Protein AF-A0A6G1RWQ3-F1 (afdb_monomer)

Mean predicted aligned error: 12.56 Å

Secondary structure (DSSP, 8-state):
---------------HHHHHHHH-TTS-----HHHHHHHHHHHHHHHHHHHHHHHHHHHHGGGG-GGGTS--HHHHTT--SEE--TT--S-EE---S-S--HHHHHHHHHHHHHHTS-HHHHTTT------------SSPPPTT--PPP---

Foldseek 3Di:
DPPDDDDDDDDDDDDPVLVCCLVPPDDDDDPDPVSVVVSVVVVVVVVVVVVVVVVVVLVVCQPVDVLQPDDDPVVVVVQDQWDADVPGPATDGRDPDDDDPPSSVSNCVSCRVVVPDDPVVVVVPDDDDDDDDDDDDPDPDPPDPDDPDDDD

Solvent-accessible surface area (backbone atoms only — not comparable to full-atom values): 10162 Å² total; per-residue (Å²): 133,84,82,78,84,76,91,83,86,86,86,86,86,74,58,67,70,58,52,48,58,66,72,54,82,82,80,73,86,70,82,50,65,65,59,50,50,52,50,52,51,51,54,52,49,53,50,51,50,51,55,47,51,55,49,50,56,55,61,69,46,44,87,78,41,71,38,58,74,50,83,43,66,60,49,77,74,68,43,64,70,56,42,62,53,91,96,52,92,58,74,40,74,52,79,82,72,78,93,73,64,62,53,50,54,45,27,46,63,59,45,45,65,62,73,69,50,57,72,86,57,47,67,78,75,55,80,88,77,86,81,85,82,82,86,72,70,99,54,83,76,67,97,76,72,81,68,85,74,84,82,126

Sequence (152 aa):
PSKRSTWVEVTMEGSYDILHDISCTMRKPITSLYRTTVIRRFWNTLQSINQTDQMLVHLQSFDTVPEHFTIPESTKNGVPLFYIPPGSTTPVLSLQHSGSDSSHSQFASYWKPILSMAANFWQRWLHMHRIVLLLEHDTPVPKHLHTPGNND

Organism: NCBI:txid2861861

pLDDT: mean 79.92, std 12.1, range [39.97, 92.69]

Structure (mmCIF, N/CA/C/O backbone):
data_AF-A0A6G1RWQ3-F1
#
_entry.id   AF-A0A6G1RWQ3-F1
#
loop_
_atom_site.group_PDB
_atom_site.id
_atom_site.type_symbol
_atom_site.label_atom_id
_atom_site.label_alt_id
_atom_site.label_comp_id
_atom_site.label_asym_id
_atom_site.label_entity_id
_atom_site.label_seq_id
_atom_site.pdbx_PDB_ins_code
_atom_site.Cartn_x
_atom_site.Cartn_y
_atom_site.Cartn_z
_atom_site.occupancy
_atom_site.B_iso_or_equiv
_atom_site.auth_seq_id
_atom_site.auth_comp_id
_atom_site.auth_asym_id
_atom_site.auth_atom_id
_atom_site.pdbx_PDB_model_num
ATOM 1 N N . PRO A 1 1 ? -5.193 17.274 -17.859 1.00 50.53 1 PRO A N 1
ATOM 2 C CA . PRO A 1 1 ? -6.393 16.637 -17.260 1.00 50.53 1 PRO A CA 1
ATOM 3 C C . PRO A 1 1 ? -6.863 17.404 -16.011 1.00 50.53 1 PRO A C 1
ATOM 5 O O . PRO A 1 1 ? -6.117 17.525 -15.045 1.00 50.53 1 PRO A O 1
ATOM 8 N N . SER A 1 2 ? -8.071 17.971 -16.046 1.00 51.88 2 SER A N 1
ATOM 9 C CA . SER A 1 2 ? -8.692 18.639 -14.895 1.00 51.88 2 SER A CA 1
ATOM 10 C C . SER A 1 2 ? -8.936 17.625 -13.771 1.00 51.88 2 SER A C 1
ATOM 12 O O . SER A 1 2 ? -9.661 16.651 -13.987 1.00 51.88 2 SER A O 1
ATOM 14 N N . LYS A 1 3 ? -8.338 17.830 -12.589 1.00 61.97 3 LYS A N 1
ATOM 15 C CA . LYS A 1 3 ? -8.592 16.999 -11.401 1.00 61.97 3 LYS A CA 1
ATOM 16 C C . LYS A 1 3 ? -10.090 17.035 -11.086 1.00 61.97 3 LYS A C 1
ATOM 18 O O . LYS A 1 3 ? -10.608 18.069 -10.673 1.00 61.97 3 LYS A O 1
ATOM 23 N N . ARG A 1 4 ? -10.794 15.922 -11.306 1.00 73.31 4 ARG A N 1
ATOM 24 C CA . ARG A 1 4 ? -12.177 15.757 -10.846 1.00 73.31 4 ARG A CA 1
ATOM 25 C C . ARG A 1 4 ? -12.129 15.608 -9.329 1.00 73.31 4 ARG A C 1
ATOM 27 O O . ARG A 1 4 ? -11.676 14.584 -8.828 1.00 73.31 4 ARG A O 1
ATOM 34 N N . SER A 1 5 ? -12.523 16.658 -8.615 1.00 78.19 5 SER A N 1
ATOM 35 C CA . SER A 1 5 ? -12.662 16.597 -7.162 1.00 78.19 5 SER A CA 1
ATOM 36 C C . SER A 1 5 ? -13.797 15.634 -6.826 1.00 78.19 5 SER A C 1
ATOM 38 O O . SER A 1 5 ? -14.911 15.808 -7.320 1.00 78.19 5 SER A O 1
ATOM 40 N N . THR A 1 6 ? -13.501 14.606 -6.034 1.00 80.88 6 THR A N 1
ATOM 41 C CA . THR A 1 6 ? -14.506 13.679 -5.506 1.00 80.88 6 THR A CA 1
ATOM 42 C C . THR A 1 6 ? -14.694 14.015 -4.038 1.00 80.88 6 THR A C 1
ATOM 44 O O . THR A 1 6 ? -13.729 14.005 -3.277 1.00 80.88 6 THR A O 1
ATOM 47 N N . TRP A 1 7 ? -15.918 14.367 -3.652 1.00 85.31 7 TRP A N 1
ATOM 48 C CA . TRP A 1 7 ? -16.254 14.593 -2.253 1.00 85.31 7 TRP A CA 1
ATOM 49 C C . TRP A 1 7 ? -16.538 13.248 -1.590 1.00 85.31 7 TRP A C 1
ATOM 51 O O . TRP A 1 7 ? -17.321 12.454 -2.111 1.00 85.31 7 TRP A O 1
ATOM 61 N N . VAL A 1 8 ? -15.870 12.994 -0.469 1.00 80.88 8 VAL A N 1
ATOM 62 C CA . VAL A 1 8 ? -16.014 11.764 0.308 1.00 80.88 8 VAL A CA 1
ATOM 63 C C . VAL A 1 8 ? -16.395 12.156 1.725 1.00 80.88 8 VAL A C 1
ATOM 65 O O . VAL A 1 8 ? -15.690 12.935 2.366 1.00 80.88 8 VAL A O 1
ATOM 68 N N . GLU A 1 9 ? -17.501 11.604 2.206 1.00 87.62 9 GLU A N 1
ATOM 69 C CA . GLU A 1 9 ? -17.955 11.738 3.584 1.00 87.62 9 GLU A CA 1
ATOM 70 C C . GLU A 1 9 ? -17.908 10.374 4.267 1.00 87.62 9 GLU A C 1
ATOM 72 O O . GLU A 1 9 ? -18.262 9.352 3.678 1.00 87.62 9 GLU A O 1
ATOM 77 N N . VAL A 1 10 ? -17.455 10.367 5.520 1.00 80.88 10 VAL A N 1
ATOM 78 C CA . VAL A 1 10 ? -17.453 9.182 6.376 1.00 80.88 10 VAL A CA 1
ATOM 79 C C . VAL A 1 10 ? -18.295 9.497 7.602 1.00 80.88 10 VAL A C 1
ATOM 81 O O . VAL A 1 10 ? -17.879 10.263 8.470 1.00 80.88 10 VAL A O 1
ATOM 84 N N . THR A 1 11 ? -19.479 8.900 7.675 1.00 87.31 11 THR A N 1
ATOM 85 C CA . THR A 1 11 ? -20.386 9.008 8.820 1.00 87.31 11 THR A CA 1
ATOM 86 C C . THR A 1 11 ? -20.244 7.793 9.729 1.00 87.31 11 THR A C 1
ATOM 88 O O . THR A 1 11 ? -20.169 6.657 9.259 1.00 87.31 11 THR A O 1
ATOM 91 N N . MET A 1 12 ? -20.226 8.022 11.043 1.00 83.19 12 MET A N 1
ATOM 92 C CA . MET A 1 12 ? -20.248 6.957 12.044 1.00 83.19 12 MET A CA 1
ATOM 93 C C . MET A 1 12 ? -21.445 7.123 12.975 1.00 83.19 12 MET A C 1
ATOM 95 O O . MET A 1 12 ? -21.725 8.218 13.456 1.00 83.19 12 MET A O 1
ATOM 99 N N . GLU A 1 13 ? -22.115 6.014 13.262 1.00 89.81 13 GLU A N 1
ATOM 100 C CA . GLU A 1 13 ? -23.258 5.963 14.167 1.00 89.81 13 GLU A CA 1
ATOM 101 C C . GLU A 1 13 ? -22.967 4.978 15.299 1.00 89.81 13 GLU A C 1
ATOM 103 O O . GLU A 1 13 ? -22.340 3.934 15.104 1.00 89.81 13 GLU A O 1
ATOM 108 N N . GLY A 1 14 ? -23.391 5.321 16.511 1.00 86.69 14 GLY A N 1
ATOM 109 C CA . GLY A 1 14 ? -23.147 4.512 17.697 1.00 86.69 14 GLY A CA 1
ATOM 110 C C . GLY A 1 14 ? -23.862 5.075 18.915 1.00 86.69 14 GLY A C 1
ATOM 111 O O . GLY A 1 14 ? -24.421 6.171 18.875 1.00 86.69 14 GLY A O 1
ATOM 112 N N . SER A 1 15 ? -23.845 4.325 20.018 1.00 89.88 15 SER A N 1
ATOM 113 C CA . SER A 1 15 ? -24.357 4.846 21.284 1.00 89.88 15 SER A CA 1
ATOM 114 C C . SER A 1 15 ? -23.543 6.060 21.730 1.00 89.88 15 SER A C 1
ATOM 116 O O . SER A 1 15 ? -22.349 6.168 21.435 1.00 89.88 15 SER A O 1
ATOM 118 N N . TYR A 1 16 ? -24.185 6.953 22.485 1.00 87.88 16 TYR A N 1
ATOM 119 C CA . TYR A 1 16 ? -23.536 8.153 23.010 1.00 87.88 16 TYR A CA 1
ATOM 120 C C . TYR A 1 16 ? -22.216 7.831 23.722 1.00 87.88 16 TYR A C 1
ATOM 122 O O . TYR A 1 16 ? -21.217 8.490 23.466 1.00 87.88 16 TYR A O 1
ATOM 130 N N . ASP A 1 17 ? -22.184 6.777 24.543 1.00 85.19 17 ASP A N 1
ATOM 131 C CA . ASP A 1 17 ? -20.981 6.373 25.277 1.00 85.19 17 ASP A CA 1
ATOM 132 C C . ASP A 1 17 ? -19.801 6.037 24.356 1.00 85.19 17 ASP A C 1
ATOM 134 O O . ASP A 1 17 ? -18.666 6.409 24.644 1.00 85.19 17 ASP A O 1
ATOM 138 N N . ILE A 1 18 ? -20.061 5.358 23.234 1.00 85.88 18 ILE A N 1
ATOM 139 C CA . ILE A 1 18 ? -19.026 4.992 22.260 1.00 85.88 18 ILE A CA 1
ATOM 140 C C . ILE A 1 18 ? -18.555 6.234 21.501 1.00 85.88 18 ILE A C 1
ATOM 142 O O . ILE A 1 18 ? -17.352 6.447 21.359 1.00 85.88 18 ILE A O 1
ATOM 146 N N . LEU A 1 19 ? -19.492 7.065 21.036 1.00 88.19 19 LEU A N 1
ATOM 147 C CA . LEU A 1 19 ? -19.171 8.303 20.321 1.00 88.19 19 LEU A CA 1
ATOM 148 C C . LEU A 1 19 ? -18.386 9.274 21.209 1.00 88.19 19 LEU A C 1
ATOM 150 O O . LEU A 1 19 ? -17.413 9.875 20.755 1.00 88.19 19 LEU A O 1
ATOM 154 N N . HIS A 1 20 ? -18.769 9.383 22.480 1.00 87.00 20 HIS A N 1
ATOM 155 C CA . HIS A 1 20 ? -18.069 10.171 23.484 1.00 87.00 20 HIS A CA 1
ATOM 156 C C . HIS A 1 20 ? -16.647 9.650 23.697 1.00 87.00 20 HIS A C 1
ATOM 158 O O . HIS A 1 20 ? -15.697 10.428 23.650 1.00 87.00 20 HIS A O 1
ATOM 164 N N . ASP A 1 21 ? -16.475 8.340 23.884 1.00 86.81 21 ASP A N 1
ATOM 165 C CA . ASP A 1 21 ? -15.150 7.759 24.105 1.00 86.81 21 ASP A CA 1
ATOM 166 C C . ASP A 1 21 ? -14.208 7.926 22.905 1.00 86.81 21 ASP A C 1
ATOM 168 O O . ASP A 1 21 ? -13.005 8.124 23.080 1.00 86.81 21 ASP A O 1
ATOM 172 N N . ILE A 1 22 ? -14.744 7.835 21.687 1.00 87.06 22 ILE A N 1
ATOM 173 C CA . ILE A 1 22 ? -13.976 8.051 20.457 1.00 87.06 22 ILE A CA 1
ATOM 174 C C . ILE A 1 22 ? -13.624 9.537 20.312 1.00 87.06 22 ILE A C 1
ATOM 176 O O . ILE A 1 22 ? -12.483 9.868 20.002 1.00 87.06 22 ILE A O 1
ATOM 180 N N . SER A 1 23 ? -14.567 10.441 20.581 1.00 84.81 23 SER A N 1
ATOM 181 C CA . SER A 1 23 ? -14.375 11.885 20.380 1.00 84.81 23 SER A CA 1
ATOM 182 C C . SER A 1 23 ? -13.499 12.537 21.457 1.00 84.81 23 SER A C 1
ATOM 184 O O . SER A 1 23 ? -12.767 13.487 21.180 1.00 84.81 23 SER A O 1
ATOM 186 N N . CYS A 1 24 ? -13.545 12.045 22.698 1.00 75.69 24 CYS A N 1
ATOM 187 C CA . CYS A 1 24 ? -12.853 12.639 23.841 1.00 75.69 24 CYS A CA 1
ATOM 188 C C . CYS A 1 24 ? -11.591 11.854 24.230 1.00 75.69 24 CYS A C 1
ATOM 190 O O . CYS A 1 24 ? -11.524 11.233 25.289 1.00 75.69 24 CYS A O 1
ATOM 192 N N . THR A 1 25 ? -10.531 11.965 23.428 1.00 63.50 25 THR A N 1
ATOM 193 C CA . THR A 1 25 ? -9.229 11.314 23.692 1.00 63.50 25 THR A CA 1
ATOM 194 C C . THR A 1 25 ? -8.461 11.879 24.898 1.00 63.50 25 THR A C 1
ATOM 196 O O . THR A 1 25 ? -7.454 11.3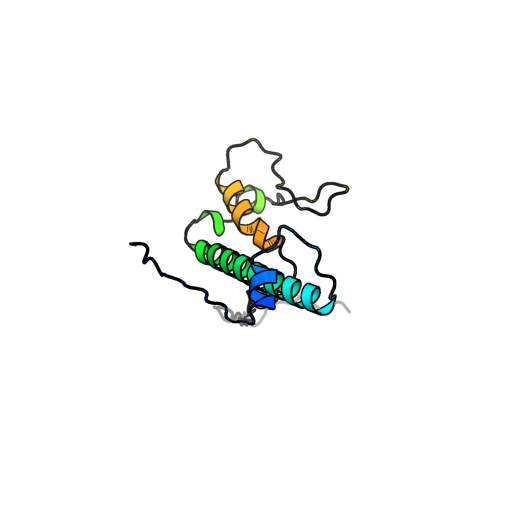08 25.308 1.00 63.50 25 THR A O 1
ATOM 199 N N . MET A 1 26 ? -8.910 12.998 25.480 1.00 58.41 26 MET A N 1
ATOM 200 C CA . MET A 1 26 ? -8.040 13.872 26.277 1.00 58.41 26 MET A CA 1
ATOM 201 C C . MET A 1 26 ? -8.232 13.894 27.798 1.00 58.41 26 MET A C 1
ATOM 203 O O . MET A 1 26 ? -7.485 14.634 28.432 1.00 58.41 26 MET A O 1
ATOM 207 N N . ARG A 1 27 ? -9.177 13.184 28.448 1.00 59.41 27 ARG A N 1
ATOM 208 C CA . ARG A 1 27 ? -9.395 13.470 29.896 1.00 59.41 27 ARG A CA 1
ATOM 209 C C . ARG A 1 27 ? -9.576 12.339 30.901 1.00 59.41 27 ARG A C 1
ATOM 211 O O . ARG A 1 27 ? -9.318 12.615 32.071 1.00 59.41 27 ARG A O 1
ATOM 218 N N . LYS A 1 28 ? -9.946 11.102 30.549 1.00 66.31 28 LYS A N 1
ATOM 219 C CA . LYS A 1 28 ? -10.007 10.013 31.549 1.00 66.31 28 LYS A CA 1
ATOM 220 C C . LYS A 1 28 ? -9.660 8.648 30.950 1.00 66.31 28 LYS A C 1
ATOM 222 O O . LYS A 1 28 ? -10.205 8.313 29.902 1.00 66.31 28 LYS A O 1
ATOM 227 N N . PRO A 1 29 ? -8.804 7.843 31.606 1.00 69.44 29 PRO A N 1
ATOM 228 C CA . PRO A 1 29 ? -8.609 6.456 31.210 1.00 69.44 29 PRO A CA 1
ATOM 229 C C . PRO A 1 29 ? -9.925 5.687 31.357 1.00 69.44 29 PRO A C 1
ATOM 231 O O . PRO A 1 29 ? -10.598 5.752 32.388 1.00 69.44 29 PRO A O 1
ATOM 234 N N . ILE A 1 30 ? -10.294 4.967 30.302 1.00 79.19 30 ILE A N 1
ATOM 235 C CA . ILE A 1 30 ? -11.486 4.123 30.278 1.00 79.19 30 ILE A CA 1
ATOM 236 C C . ILE A 1 30 ? -11.191 2.882 31.116 1.00 79.19 30 ILE A C 1
ATOM 238 O O . ILE A 1 30 ? -10.270 2.122 30.824 1.00 79.19 30 ILE A O 1
ATOM 242 N N . THR A 1 31 ? -11.974 2.681 32.172 1.00 81.12 31 THR A N 1
ATOM 243 C CA . THR A 1 31 ? -11.775 1.576 33.122 1.00 81.12 31 THR A CA 1
ATOM 244 C C . THR A 1 31 ? -12.153 0.221 32.527 1.00 81.12 31 THR A C 1
ATOM 246 O O . THR A 1 31 ? -11.548 -0.798 32.849 1.00 81.12 31 THR A O 1
ATOM 249 N N . SER A 1 32 ? -13.147 0.191 31.635 1.00 87.88 32 SER A N 1
ATOM 250 C CA . SER A 1 32 ? -13.603 -1.035 30.982 1.00 87.88 32 SER A CA 1
ATOM 251 C C . SER A 1 32 ? -12.631 -1.478 29.889 1.00 87.88 32 SER A C 1
ATOM 253 O O . SER A 1 32 ? -12.529 -0.849 28.835 1.00 87.88 32 SER A O 1
ATOM 255 N N . LEU A 1 33 ? -11.982 -2.626 30.103 1.00 87.50 33 LEU A N 1
ATOM 256 C CA . LEU A 1 33 ? -11.078 -3.245 29.128 1.00 87.50 33 LEU A CA 1
ATOM 257 C C . LEU A 1 33 ? -11.762 -3.523 27.777 1.00 87.50 33 LEU A C 1
ATOM 259 O O . LEU A 1 33 ? -11.146 -3.372 26.718 1.00 87.50 33 LEU A O 1
ATOM 263 N N . TYR A 1 34 ? -13.041 -3.907 27.810 1.00 88.88 34 TYR A N 1
ATOM 264 C CA . TYR A 1 34 ? -13.835 -4.133 26.605 1.00 88.88 34 TYR A CA 1
ATOM 265 C C . TYR A 1 34 ? -13.981 -2.843 25.790 1.00 88.88 34 TYR A C 1
ATOM 267 O O . TYR A 1 34 ? -13.619 -2.828 24.613 1.00 88.88 34 TYR A O 1
ATOM 275 N N . ARG A 1 35 ? -14.419 -1.745 26.425 1.00 85.94 35 ARG A N 1
ATOM 276 C CA . ARG A 1 35 ? -14.572 -0.437 25.760 1.00 85.94 35 ARG A CA 1
ATOM 277 C C . ARG A 1 35 ? -13.247 0.042 25.173 1.00 85.94 35 ARG A C 1
ATOM 279 O O . ARG A 1 35 ? -13.191 0.359 23.988 1.00 85.94 35 ARG A O 1
ATOM 286 N N . THR A 1 36 ? -12.163 -0.031 25.946 1.00 88.00 36 THR A N 1
ATOM 287 C CA . THR A 1 36 ? -10.809 0.310 25.474 1.00 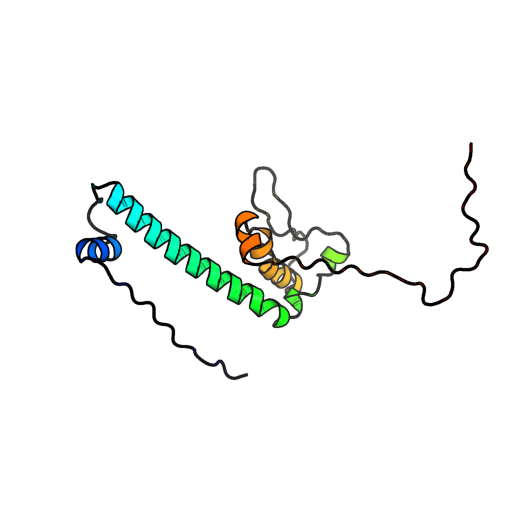88.00 36 THR A CA 1
ATOM 288 C C . THR A 1 36 ? -10.406 -0.508 24.244 1.00 88.00 36 THR A C 1
ATOM 290 O O . THR A 1 36 ? -9.841 0.027 23.289 1.00 88.00 36 THR A O 1
ATOM 293 N N . THR A 1 37 ? -10.730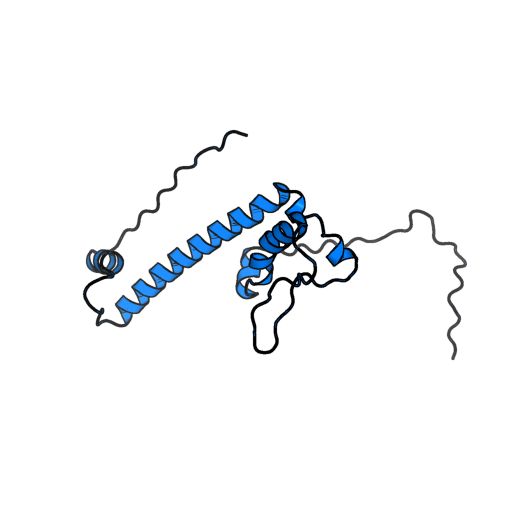 -1.804 24.220 1.00 90.44 37 THR A N 1
ATOM 294 C CA . THR A 1 37 ? -10.433 -2.674 23.073 1.00 90.44 37 THR A CA 1
ATOM 295 C C . THR A 1 37 ? -11.242 -2.290 21.838 1.00 90.44 37 THR A C 1
ATOM 297 O O . THR A 1 37 ? -10.680 -2.261 20.742 1.00 90.44 37 THR A O 1
ATOM 300 N N . VAL A 1 38 ? -12.532 -1.982 21.999 1.00 89.31 38 VAL A N 1
ATOM 301 C CA . VAL A 1 38 ? -13.409 -1.539 20.902 1.00 89.31 38 VAL A CA 1
ATOM 302 C C . VAL A 1 38 ? -12.891 -0.238 20.289 1.00 89.31 38 VAL A C 1
ATOM 304 O O . VAL A 1 38 ? -12.717 -0.168 19.075 1.00 89.31 38 VAL A O 1
ATOM 307 N N . ILE A 1 39 ? -12.542 0.749 21.114 1.00 89.00 39 ILE A N 1
ATOM 308 C CA . ILE A 1 39 ? -12.024 2.046 20.651 1.00 89.00 39 ILE A CA 1
ATOM 309 C C . ILE A 1 39 ? -10.682 1.881 19.945 1.00 89.00 39 ILE A C 1
ATOM 311 O O . ILE A 1 39 ? -10.468 2.433 18.869 1.00 89.00 39 ILE A O 1
ATOM 315 N N . ARG A 1 40 ? -9.784 1.060 20.500 1.00 89.81 40 ARG A N 1
ATOM 316 C CA . ARG A 1 40 ? -8.510 0.753 19.843 1.00 89.81 40 ARG A CA 1
ATOM 317 C C . ARG A 1 40 ? -8.728 0.089 18.483 1.00 89.81 40 ARG A C 1
ATOM 319 O O . ARG A 1 40 ? -8.057 0.444 17.522 1.00 89.81 40 ARG A O 1
ATOM 326 N N . ARG A 1 41 ? -9.664 -0.861 18.380 1.00 91.56 41 ARG A N 1
ATOM 327 C CA . ARG A 1 41 ? -10.009 -1.500 17.098 1.00 91.56 41 ARG A CA 1
ATOM 328 C C . ARG A 1 41 ? -10.564 -0.493 16.097 1.00 91.56 41 ARG A C 1
ATOM 330 O O . ARG A 1 41 ? -10.173 -0.554 14.935 1.00 91.56 41 ARG A O 1
ATOM 337 N N . PHE A 1 42 ? -11.415 0.429 16.537 1.00 90.56 42 PHE A N 1
ATOM 338 C CA . PHE A 1 42 ? -11.940 1.500 15.693 1.00 90.56 42 PHE A CA 1
ATOM 339 C C . PHE A 1 42 ? -10.808 2.357 15.107 1.00 90.56 42 PHE A C 1
ATOM 341 O O . PHE A 1 42 ? -10.681 2.452 13.887 1.00 90.56 42 PHE A O 1
ATOM 348 N N . TRP A 1 43 ? -9.917 2.881 15.953 1.00 90.19 43 TRP A N 1
ATOM 349 C CA . TRP A 1 43 ? -8.788 3.699 15.496 1.00 90.19 43 TRP A CA 1
ATOM 350 C C . TRP A 1 43 ? -7.807 2.929 14.616 1.00 90.19 43 TRP A C 1
ATOM 352 O O . TRP A 1 43 ? -7.378 3.445 13.587 1.00 90.19 43 TRP A O 1
ATOM 362 N N . ASN A 1 44 ? -7.516 1.672 14.954 1.00 92.38 44 ASN A N 1
ATOM 363 C CA . ASN A 1 44 ? -6.695 0.807 14.108 1.00 92.38 44 ASN A CA 1
ATOM 364 C C . ASN A 1 44 ? -7.342 0.576 12.734 1.00 92.38 44 ASN A C 1
ATOM 366 O O . ASN A 1 44 ? -6.637 0.495 11.732 1.00 92.38 44 ASN A O 1
ATOM 370 N N . THR A 1 45 ? -8.673 0.476 12.676 1.00 91.06 45 THR A N 1
ATOM 371 C CA . THR A 1 45 ? -9.412 0.301 11.418 1.00 91.06 45 THR A CA 1
ATOM 372 C C . THR A 1 45 ? -9.317 1.560 10.564 1.00 91.06 45 THR A C 1
ATOM 374 O O . THR A 1 45 ? -8.915 1.467 9.407 1.00 91.06 45 THR A O 1
ATOM 377 N N . LEU A 1 46 ? -9.586 2.738 11.135 1.00 90.00 46 LEU A N 1
ATOM 378 C CA . LEU A 1 46 ? -9.432 4.012 10.425 1.00 90.00 46 LEU A CA 1
ATOM 379 C C . LEU A 1 46 ? -7.995 4.239 9.944 1.00 90.00 46 LEU A C 1
ATOM 381 O O . LEU A 1 46 ? -7.780 4.627 8.797 1.00 90.00 46 LEU A O 1
ATOM 385 N N . GLN A 1 47 ? -7.003 3.949 10.788 1.00 90.31 47 GLN A N 1
ATOM 386 C CA . GLN A 1 47 ? -5.596 4.045 10.409 1.00 90.31 47 GLN A CA 1
ATOM 387 C C . GLN A 1 47 ? -5.258 3.077 9.270 1.00 90.31 47 GLN A C 1
ATOM 389 O O . GLN A 1 47 ? -4.583 3.472 8.321 1.00 90.31 47 GLN A O 1
ATOM 394 N N . SER A 1 48 ? -5.756 1.837 9.330 1.00 88.19 48 SER A N 1
ATOM 395 C CA . SER A 1 48 ? -5.567 0.856 8.260 1.00 88.19 48 SER A CA 1
ATOM 396 C C . SER A 1 48 ? -6.201 1.322 6.951 1.00 88.19 48 SER A C 1
ATOM 398 O O . SER A 1 48 ? -5.593 1.109 5.906 1.00 88.19 48 SER A O 1
ATOM 400 N N . ILE A 1 49 ? -7.387 1.940 6.986 1.00 87.81 49 ILE A N 1
ATOM 401 C CA . ILE A 1 49 ? -8.055 2.491 5.796 1.00 87.81 49 ILE A CA 1
ATOM 402 C C . ILE A 1 49 ? -7.226 3.635 5.205 1.00 87.81 49 ILE A C 1
ATOM 404 O O . ILE A 1 49 ? -6.954 3.629 4.012 1.00 87.81 49 ILE A O 1
ATOM 408 N N . ASN A 1 50 ? -6.751 4.570 6.030 1.00 88.38 50 ASN A N 1
ATOM 409 C CA . ASN A 1 50 ? -5.945 5.700 5.557 1.00 88.38 50 ASN A CA 1
ATOM 410 C C . ASN A 1 50 ? -4.603 5.246 4.952 1.00 88.38 50 ASN A C 1
ATOM 412 O O . ASN A 1 50 ? -4.226 5.675 3.869 1.00 88.38 50 ASN A O 1
ATOM 416 N N . GLN A 1 51 ? -3.900 4.314 5.605 1.00 87.75 51 GLN A N 1
ATOM 417 C CA . GLN A 1 51 ? -2.674 3.722 5.049 1.00 87.75 51 GLN A CA 1
ATOM 418 C C . GLN A 1 51 ? -2.933 3.008 3.718 1.00 87.75 51 GLN A C 1
ATOM 420 O O . GLN A 1 51 ? -2.099 3.042 2.816 1.00 87.75 51 GLN A O 1
ATOM 425 N N . THR A 1 52 ? -4.096 2.365 3.608 1.00 87.38 52 THR A N 1
ATOM 426 C CA . THR A 1 52 ? -4.537 1.659 2.405 1.00 87.38 52 THR A CA 1
ATOM 427 C C . THR A 1 52 ? -4.774 2.639 1.260 1.00 87.38 52 THR A C 1
ATOM 429 O O . THR A 1 52 ? -4.218 2.465 0.179 1.00 87.38 52 THR A O 1
ATOM 432 N N . ASP A 1 53 ? -5.503 3.719 1.519 1.00 87.69 53 ASP A N 1
ATOM 433 C CA . ASP A 1 53 ? -5.754 4.780 0.544 1.00 87.69 53 ASP A CA 1
ATOM 434 C C . ASP A 1 53 ? -4.459 5.467 0.073 1.00 87.69 53 ASP A C 1
ATOM 436 O O . ASP A 1 53 ? -4.207 5.578 -1.126 1.00 87.69 53 ASP A O 1
ATOM 440 N N . GLN A 1 54 ? -3.562 5.816 1.002 1.00 88.88 54 GLN A N 1
ATOM 441 C CA . GLN A 1 54 ? -2.259 6.402 0.664 1.00 88.88 54 GLN A CA 1
ATOM 442 C C . GLN A 1 54 ? -1.425 5.484 -0.235 1.00 88.88 54 GLN A C 1
ATOM 444 O O . GLN A 1 54 ? -0.798 5.955 -1.185 1.00 88.88 54 GLN A O 1
ATOM 449 N N . MET A 1 55 ? -1.433 4.176 0.035 1.00 88.88 55 MET A N 1
ATOM 450 C CA . MET A 1 55 ? -0.726 3.206 -0.798 1.00 88.88 55 MET A CA 1
ATOM 451 C C . MET A 1 55 ? -1.353 3.074 -2.190 1.00 88.88 55 MET A C 1
ATOM 453 O O . MET A 1 55 ? -0.621 2.959 -3.170 1.00 88.88 55 MET A O 1
ATOM 457 N N . LEU A 1 56 ? -2.684 3.121 -2.302 1.00 87.94 56 LEU A N 1
ATOM 458 C CA . LEU A 1 56 ? -3.373 3.116 -3.598 1.00 87.94 56 LEU A CA 1
ATOM 459 C C . LEU A 1 56 ? -2.983 4.317 -4.445 1.00 87.94 56 LEU A C 1
ATOM 461 O O . LEU A 1 56 ? -2.618 4.147 -5.605 1.00 87.94 56 LEU A O 1
ATOM 465 N N . VAL A 1 57 ? -3.022 5.514 -3.859 1.00 88.88 57 VAL A N 1
ATOM 466 C CA . VAL A 1 57 ? -2.613 6.747 -4.541 1.00 88.88 57 VAL A CA 1
ATOM 467 C C . VAL A 1 57 ? -1.147 6.664 -4.965 1.00 88.88 57 VAL A C 1
ATOM 469 O O . VAL A 1 57 ? -0.809 7.029 -6.091 1.00 88.88 57 VAL A O 1
ATOM 472 N N . HIS A 1 58 ? -0.285 6.138 -4.089 1.00 91.75 58 HIS A N 1
ATOM 473 C CA . HIS A 1 58 ? 1.130 5.927 -4.387 1.00 91.75 58 HIS A CA 1
ATOM 474 C C . HIS A 1 58 ? 1.320 5.002 -5.592 1.00 91.75 58 HIS A C 1
ATOM 476 O O . HIS A 1 58 ? 1.961 5.394 -6.562 1.00 91.75 58 HIS A O 1
ATOM 482 N N . LEU A 1 59 ? 0.695 3.822 -5.585 1.00 90.31 59 LEU A N 1
ATOM 483 C CA . LEU A 1 59 ? 0.767 2.859 -6.688 1.00 90.31 59 LEU A CA 1
ATOM 484 C C . LEU A 1 59 ? 0.151 3.395 -7.985 1.00 90.31 59 LEU A C 1
ATOM 486 O O . LEU A 1 59 ? 0.690 3.158 -9.062 1.00 90.31 59 LEU A O 1
ATOM 490 N N . GLN A 1 60 ? -0.950 4.143 -7.897 1.00 89.69 60 GLN A N 1
ATOM 491 C CA . GLN A 1 60 ? -1.571 4.776 -9.059 1.00 89.69 60 GLN A CA 1
ATOM 492 C C . GLN A 1 60 ? -0.637 5.803 -9.711 1.00 89.69 60 GLN A C 1
ATOM 494 O O . GLN A 1 60 ? -0.716 6.019 -10.913 1.00 89.69 60 GLN A O 1
ATOM 499 N N . SER A 1 61 ? 0.267 6.425 -8.951 1.00 91.38 61 SER A N 1
ATOM 500 C CA . SER A 1 61 ? 1.222 7.390 -9.506 1.00 91.38 61 SER A CA 1
ATOM 501 C C . SER A 1 61 ? 2.368 6.752 -10.309 1.00 91.38 61 SER A C 1
ATOM 503 O O . SER A 1 61 ? 3.200 7.481 -10.855 1.00 91.38 61 SER A O 1
ATOM 505 N N . PHE A 1 62 ? 2.426 5.418 -10.414 1.00 92.25 62 PHE A N 1
ATOM 506 C CA . PHE A 1 62 ? 3.521 4.689 -11.063 1.00 92.25 62 PHE A CA 1
ATOM 507 C C . PHE A 1 62 ? 3.842 5.185 -12.474 1.00 92.25 62 PHE A C 1
ATOM 509 O O . PHE A 1 62 ? 4.997 5.453 -12.782 1.00 92.25 62 PHE A O 1
ATOM 516 N N . ASP A 1 63 ? 2.830 5.332 -13.325 1.00 91.88 63 ASP A N 1
ATOM 517 C CA . ASP A 1 63 ? 2.988 5.683 -14.740 1.00 91.88 63 ASP A CA 1
ATOM 518 C C . ASP A 1 63 ? 3.069 7.198 -14.988 1.00 91.88 63 ASP A C 1
ATOM 520 O O . ASP A 1 63 ? 3.258 7.640 -16.121 1.00 91.88 63 ASP A O 1
ATOM 524 N N . THR A 1 64 ? 2.951 8.005 -13.931 1.00 92.38 64 THR A N 1
ATOM 525 C CA . THR A 1 64 ? 2.895 9.467 -14.047 1.00 92.38 64 THR A CA 1
ATOM 526 C C . THR A 1 64 ? 4.270 10.117 -14.196 1.00 92.38 64 THR A C 1
ATOM 528 O O . THR A 1 64 ? 4.358 11.231 -14.714 1.00 92.38 64 THR A O 1
ATOM 531 N N . VAL A 1 65 ? 5.335 9.438 -13.754 1.00 90.75 65 VAL A N 1
ATOM 532 C CA . VAL A 1 65 ? 6.713 9.947 -13.730 1.00 90.75 65 VAL A CA 1
ATOM 533 C C . VAL A 1 65 ? 7.662 8.849 -14.239 1.00 90.75 65 VAL A C 1
ATOM 535 O O . VAL A 1 65 ? 7.704 7.771 -13.642 1.00 90.75 65 VAL A O 1
ATOM 538 N N . PRO A 1 66 ? 8.433 9.080 -15.321 1.00 91.75 66 PRO A N 1
ATOM 539 C CA . PRO A 1 66 ? 9.357 8.087 -15.884 1.00 91.75 66 PRO A CA 1
ATOM 540 C C . PRO A 1 66 ? 10.362 7.505 -14.887 1.00 91.75 66 PRO A C 1
ATOM 542 O O . PRO A 1 66 ? 10.730 6.329 -14.964 1.00 91.75 66 PRO A O 1
ATOM 545 N N . GLU A 1 67 ? 10.788 8.313 -13.925 1.00 91.62 67 GLU A N 1
ATOM 546 C CA . GLU A 1 67 ? 11.721 7.969 -12.859 1.00 91.62 67 GLU A CA 1
ATOM 547 C C . GLU A 1 67 ? 11.164 6.910 -11.896 1.00 91.62 67 GLU A C 1
ATOM 549 O O . GLU A 1 67 ? 11.935 6.309 -11.156 1.00 91.62 67 GLU A O 1
ATOM 554 N N . HIS A 1 68 ? 9.857 6.628 -11.902 1.00 92.19 68 HIS A N 1
ATOM 555 C CA . HIS A 1 68 ? 9.275 5.545 -11.103 1.00 92.19 68 HIS A CA 1
ATOM 556 C C . HIS A 1 68 ? 9.537 4.155 -11.710 1.00 92.19 68 HIS A C 1
ATOM 558 O O . HIS A 1 68 ? 9.616 3.167 -10.976 1.00 92.19 68 HIS A O 1
ATOM 564 N N . PHE A 1 69 ? 9.697 4.060 -13.036 1.00 92.00 69 PHE A N 1
ATOM 565 C CA . PHE A 1 69 ? 9.838 2.787 -13.760 1.00 92.00 69 PHE A CA 1
ATOM 566 C C . PHE A 1 69 ? 11.123 2.660 -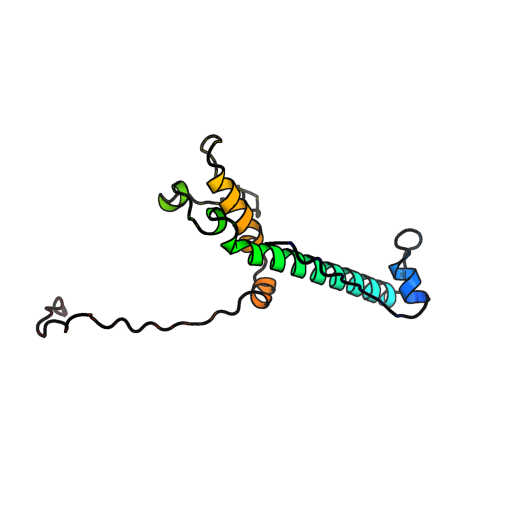14.585 1.00 92.00 69 PHE A C 1
ATOM 568 O O . PHE A 1 69 ? 11.417 1.586 -15.112 1.00 92.00 69 PHE A O 1
ATOM 575 N N . THR A 1 70 ? 11.924 3.720 -14.673 1.00 90.94 70 THR A N 1
ATOM 576 C CA . THR A 1 70 ? 13.237 3.685 -15.324 1.00 90.94 70 THR A CA 1
ATOM 577 C C . THR A 1 70 ? 14.307 3.311 -14.309 1.00 90.94 70 THR A C 1
ATOM 579 O O . THR A 1 70 ? 14.574 4.065 -13.378 1.00 90.94 70 THR A O 1
ATOM 582 N N . ILE A 1 71 ? 14.944 2.151 -14.493 1.00 88.50 71 ILE A N 1
ATOM 583 C CA . ILE A 1 71 ? 16.032 1.700 -13.614 1.00 88.50 71 ILE A CA 1
ATOM 584 C C . ILE A 1 71 ? 17.206 2.690 -13.721 1.00 88.50 71 ILE A C 1
ATOM 586 O O . ILE A 1 71 ? 17.697 2.904 -14.834 1.00 88.50 71 ILE A O 1
ATOM 590 N N . PRO A 1 72 ? 17.689 3.263 -12.604 1.00 87.38 72 PRO A N 1
ATOM 591 C CA . PRO A 1 72 ? 18.830 4.169 -12.627 1.00 87.38 72 PRO A CA 1
ATOM 592 C C . PRO A 1 72 ? 20.132 3.486 -13.076 1.00 87.38 72 PRO A C 1
ATOM 594 O O . PRO A 1 72 ? 20.365 2.313 -12.772 1.00 87.38 72 PRO A O 1
ATOM 597 N N . GLU A 1 73 ? 21.013 4.225 -13.756 1.00 84.25 73 GLU A N 1
ATOM 598 C CA . GLU A 1 73 ? 22.247 3.674 -14.342 1.00 84.25 73 GLU A CA 1
ATOM 599 C C . GLU A 1 73 ? 23.175 3.023 -13.309 1.00 84.25 73 GLU A C 1
ATOM 601 O O . GLU A 1 73 ? 23.686 1.933 -13.557 1.00 84.25 73 GLU A O 1
ATOM 606 N N . SER A 1 74 ? 23.350 3.602 -12.115 1.00 80.44 74 SER A N 1
ATOM 607 C CA . SER A 1 74 ? 24.206 2.980 -11.090 1.00 80.44 74 SER A CA 1
ATOM 608 C C . SER A 1 74 ? 23.693 1.593 -10.702 1.00 80.44 74 SER A C 1
ATOM 610 O O . SER A 1 74 ? 24.480 0.664 -10.529 1.00 80.44 74 SER A O 1
ATOM 612 N N . THR A 1 75 ? 22.369 1.426 -10.624 1.00 84.25 75 THR A N 1
ATOM 613 C CA . THR A 1 75 ? 21.748 0.130 -10.330 1.00 84.25 75 THR A CA 1
ATOM 614 C C . THR A 1 75 ? 21.888 -0.853 -11.488 1.00 84.25 75 THR A C 1
ATOM 616 O O . THR A 1 75 ? 22.162 -2.026 -11.237 1.00 84.25 75 THR A O 1
ATOM 619 N N . LYS A 1 76 ? 21.804 -0.399 -12.747 1.00 84.81 76 LYS A N 1
ATOM 620 C CA . LYS A 1 76 ? 22.134 -1.246 -13.912 1.00 84.81 76 LYS A CA 1
ATOM 621 C C . LYS A 1 76 ? 23.586 -1.725 -13.884 1.00 84.81 76 LYS A C 1
ATOM 623 O O . LYS A 1 76 ? 23.859 -2.861 -14.253 1.00 84.81 76 LYS A O 1
ATOM 628 N N . ASN A 1 77 ? 24.489 -0.889 -13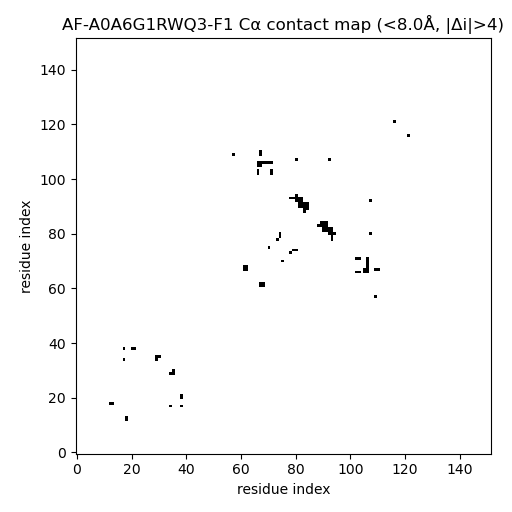.379 1.00 85.50 77 ASN A N 1
ATOM 629 C CA . ASN A 1 77 ? 25.912 -1.193 -13.231 1.00 85.50 77 ASN A CA 1
ATOM 630 C C . ASN A 1 77 ? 26.243 -2.007 -11.963 1.00 85.50 77 ASN A C 1
ATOM 632 O O . ASN A 1 77 ? 27.412 -2.152 -11.610 1.00 85.50 77 ASN A O 1
ATOM 636 N N . GLY A 1 78 ? 25.234 -2.551 -11.272 1.00 83.44 78 GLY A N 1
ATOM 637 C CA . GLY A 1 78 ? 25.414 -3.458 -10.135 1.00 83.44 78 GLY A CA 1
ATOM 638 C C . GLY A 1 78 ? 25.519 -2.780 -8.768 1.00 83.44 78 GLY A C 1
ATOM 639 O O . GLY A 1 78 ? 25.733 -3.467 -7.769 1.00 83.44 78 GLY A O 1
ATOM 640 N N . VAL A 1 79 ? 25.339 -1.458 -8.679 1.00 84.56 79 VAL A N 1
ATOM 641 C CA . VAL A 1 79 ? 25.302 -0.758 -7.387 1.00 84.56 79 VAL A CA 1
ATOM 642 C C . VAL A 1 79 ? 23.946 -1.016 -6.714 1.00 84.56 79 VAL A C 1
ATOM 644 O O . VAL A 1 79 ? 22.904 -0.675 -7.286 1.00 84.56 79 VAL A O 1
ATOM 647 N N . PRO A 1 80 ? 23.908 -1.589 -5.495 1.00 85.31 80 PRO A N 1
ATOM 648 C CA . PRO A 1 80 ? 22.647 -1.826 -4.800 1.00 85.31 80 PRO A CA 1
ATOM 649 C C . PRO A 1 80 ? 21.944 -0.494 -4.545 1.00 85.31 80 PRO A C 1
ATOM 651 O O . PRO A 1 80 ? 22.601 0.480 -4.213 1.00 85.31 80 PRO A O 1
ATOM 654 N N . LEU A 1 81 ? 20.618 -0.428 -4.675 1.00 85.00 81 LEU A N 1
ATOM 655 C CA . LEU A 1 81 ? 19.863 0.813 -4.439 1.00 85.00 81 LEU A CA 1
ATOM 656 C C . LEU A 1 81 ? 19.753 1.161 -2.945 1.00 85.00 81 LEU A C 1
ATOM 658 O O . LEU A 1 81 ? 19.776 2.327 -2.552 1.00 85.00 81 LEU A O 1
ATOM 662 N N . PHE A 1 82 ? 19.658 0.128 -2.111 1.00 87.69 82 PHE A N 1
ATOM 663 C CA . PHE A 1 82 ? 19.582 0.240 -0.664 1.00 87.69 82 PHE A CA 1
ATOM 664 C C . PHE A 1 82 ? 20.622 -0.666 -0.012 1.00 87.69 82 PHE A C 1
ATOM 666 O O . PHE A 1 82 ? 20.922 -1.742 -0.529 1.00 87.69 82 PHE A O 1
ATOM 673 N N . TYR A 1 83 ? 21.125 -0.261 1.149 1.00 87.69 83 TYR A N 1
ATOM 674 C CA . TYR A 1 83 ? 21.897 -1.124 2.036 1.00 87.69 83 TYR A CA 1
ATOM 675 C C . TYR A 1 83 ? 21.345 -1.036 3.457 1.00 87.69 83 TYR A C 1
ATOM 677 O O . TYR A 1 83 ? 20.687 -0.063 3.826 1.00 87.69 83 TYR A O 1
ATOM 685 N N . ILE A 1 84 ? 21.601 -2.065 4.257 1.00 88.00 84 ILE A N 1
ATOM 686 C CA . ILE A 1 84 ? 21.228 -2.095 5.670 1.00 88.00 84 ILE A CA 1
ATOM 687 C C . ILE A 1 84 ? 22.509 -1.839 6.475 1.00 88.00 84 ILE A C 1
ATOM 689 O O . ILE A 1 84 ? 23.434 -2.650 6.395 1.00 88.00 84 ILE A O 1
ATOM 693 N N . PRO A 1 85 ? 22.614 -0.716 7.208 1.00 87.38 85 PRO A N 1
ATOM 694 C CA . PRO A 1 85 ? 23.781 -0.440 8.035 1.00 87.38 85 PRO A CA 1
ATOM 695 C C . PRO A 1 85 ? 23.981 -1.513 9.119 1.00 87.38 85 PRO A C 1
ATOM 697 O O . PRO A 1 85 ? 22.991 -2.047 9.629 1.00 87.38 85 PRO A O 1
ATOM 700 N N . PRO A 1 86 ? 25.228 -1.797 9.539 1.00 88.88 86 PRO A N 1
ATOM 701 C CA . PRO A 1 86 ? 25.487 -2.701 10.657 1.00 88.88 86 PRO A CA 1
ATOM 702 C C . PRO A 1 86 ? 24.729 -2.255 11.916 1.00 88.88 86 PRO A C 1
ATOM 704 O O . PRO A 1 86 ? 24.799 -1.092 12.305 1.00 88.88 86 PRO A O 1
ATOM 707 N N . GLY A 1 87 ? 23.988 -3.171 12.544 1.00 89.44 87 GLY A N 1
ATOM 708 C CA . GLY A 1 87 ? 23.166 -2.874 13.726 1.00 89.44 87 GLY A CA 1
ATOM 709 C C . GLY A 1 87 ? 21.815 -2.207 13.434 1.00 89.44 87 GLY A C 1
ATOM 710 O O . GLY A 1 87 ? 21.074 -1.917 14.371 1.00 89.44 87 GLY A O 1
ATOM 711 N N . SER A 1 88 ? 21.467 -1.989 12.163 1.00 85.94 88 SER A N 1
ATOM 712 C CA . SER A 1 88 ? 20.150 -1.510 11.738 1.00 85.94 88 SER A CA 1
ATOM 713 C C . SER A 1 88 ? 19.329 -2.636 11.103 1.00 85.94 88 SER A C 1
ATOM 715 O O . SER A 1 88 ? 19.873 -3.583 10.543 1.00 85.94 88 SER A O 1
ATOM 717 N N . THR A 1 89 ? 18.004 -2.514 11.152 1.00 84.31 89 THR A N 1
ATOM 718 C CA . THR A 1 89 ? 17.059 -3.321 10.357 1.00 84.31 89 THR A CA 1
ATOM 719 C C . THR A 1 89 ? 16.410 -2.510 9.238 1.00 84.31 89 THR A C 1
ATOM 721 O O . THR A 1 89 ? 15.637 -3.048 8.447 1.00 84.31 89 THR A O 1
ATOM 724 N N . THR A 1 90 ? 16.705 -1.209 9.163 1.00 83.94 90 THR A N 1
ATOM 725 C CA . THR A 1 90 ? 16.089 -0.297 8.202 1.00 83.94 90 THR A CA 1
ATOM 726 C C . THR A 1 90 ? 17.008 -0.072 6.999 1.00 83.94 90 THR A C 1
ATOM 728 O O . THR A 1 90 ? 18.179 0.280 7.175 1.00 83.94 90 THR A O 1
ATOM 731 N N . PRO A 1 91 ? 16.504 -0.262 5.766 1.00 83.19 91 PRO A N 1
ATOM 732 C CA . PRO A 1 91 ? 17.273 0.014 4.564 1.00 83.19 91 PRO A CA 1
ATOM 733 C C . PRO A 1 91 ? 17.448 1.526 4.371 1.00 83.19 91 PRO A C 1
ATOM 735 O O . PRO A 1 91 ? 16.487 2.306 4.438 1.00 83.19 91 PRO A O 1
ATOM 738 N N . VAL A 1 92 ? 18.678 1.941 4.083 1.00 85.12 92 VAL A N 1
ATOM 739 C CA . VAL A 1 92 ? 19.022 3.314 3.700 1.00 85.12 92 VAL A CA 1
ATOM 740 C C . VAL A 1 92 ? 19.547 3.347 2.269 1.00 85.12 92 VAL A C 1
ATOM 742 O O . VAL A 1 92 ? 19.996 2.338 1.730 1.00 85.12 92 VAL A O 1
ATOM 745 N N . LEU A 1 93 ? 19.437 4.510 1.631 1.00 83.69 93 LEU A N 1
ATOM 746 C CA . LEU A 1 93 ? 19.917 4.716 0.269 1.00 83.69 93 LEU A CA 1
ATOM 747 C C . LEU A 1 93 ? 21.434 4.552 0.204 1.00 83.69 93 LEU A C 1
ATOM 749 O O . LEU A 1 93 ? 22.150 5.121 1.021 1.00 83.69 93 LEU A O 1
ATOM 753 N N . SER A 1 94 ? 21.915 3.806 -0.784 1.00 75.62 94 SER A N 1
ATOM 754 C CA . SER A 1 94 ? 23.333 3.461 -0.957 1.00 75.62 94 SER A CA 1
ATOM 755 C C . SER A 1 94 ? 24.238 4.583 -1.452 1.00 75.62 94 SER A C 1
ATOM 757 O O . SER A 1 94 ? 25.416 4.327 -1.695 1.00 75.62 94 SER A O 1
ATOM 759 N N . LEU A 1 95 ? 23.733 5.811 -1.610 1.00 67.56 95 LEU A N 1
ATOM 760 C CA . LEU A 1 95 ? 24.487 6.880 -2.256 1.00 67.56 95 LEU A CA 1
ATOM 761 C C . LEU A 1 95 ? 25.770 7.235 -1.482 1.00 67.56 95 LEU A C 1
ATOM 763 O O . LEU A 1 95 ? 25.761 8.021 -0.539 1.00 67.56 95 LEU A O 1
ATOM 767 N N . GLN A 1 96 ? 26.884 6.683 -1.970 1.00 55.81 96 GLN A N 1
ATOM 768 C CA . GLN A 1 96 ? 28.252 7.168 -1.785 1.00 55.81 96 GLN A CA 1
ATOM 769 C C . GLN A 1 96 ? 28.704 8.107 -2.918 1.00 55.81 96 GLN A C 1
ATOM 771 O O . GLN A 1 96 ? 29.762 8.712 -2.803 1.00 55.81 96 GLN A O 1
ATOM 776 N N . HIS A 1 97 ? 27.923 8.283 -3.990 1.00 48.88 97 HIS A N 1
ATOM 777 C CA . HIS A 1 97 ? 28.257 9.230 -5.057 1.00 48.88 97 HIS A CA 1
ATOM 778 C C . HIS A 1 97 ? 27.375 10.479 -4.970 1.00 48.88 97 HIS A C 1
ATOM 780 O O . HIS A 1 97 ? 26.206 10.472 -5.339 1.00 48.88 97 HIS A O 1
ATOM 786 N N . SER A 1 98 ? 27.978 11.521 -4.386 1.00 45.56 98 SER A N 1
ATOM 787 C CA . SER A 1 98 ? 27.886 12.943 -4.756 1.00 45.56 98 SER A CA 1
ATOM 788 C C . SER A 1 98 ? 26.602 13.404 -5.455 1.00 45.56 98 SER A C 1
ATOM 790 O O . SER A 1 98 ? 26.328 13.053 -6.599 1.00 45.56 98 SER A O 1
ATOM 792 N N . GLY A 1 99 ? 25.856 14.272 -4.769 1.00 53.34 99 GLY A N 1
ATOM 793 C CA . GLY A 1 99 ? 24.547 14.757 -5.186 1.00 53.34 99 GLY A CA 1
ATOM 794 C C . GLY A 1 99 ? 24.497 15.322 -6.605 1.00 53.34 99 GLY A C 1
ATOM 795 O O . GLY A 1 99 ? 25.086 16.360 -6.883 1.00 53.34 99 GLY A O 1
ATOM 796 N N . SER A 1 100 ? 23.741 14.651 -7.476 1.00 53.62 100 SER A N 1
ATOM 797 C CA . SER A 1 100 ? 23.150 15.254 -8.682 1.00 53.62 100 SER A CA 1
ATOM 798 C C . SER A 1 100 ? 22.096 14.375 -9.370 1.00 53.62 100 SER A C 1
ATOM 800 O O . SER A 1 100 ? 21.269 14.920 -10.096 1.00 53.62 100 SER A O 1
ATOM 802 N N . ASP A 1 101 ? 22.017 13.068 -9.088 1.00 66.31 101 ASP A N 1
ATOM 803 C CA . ASP A 1 101 ? 21.037 12.199 -9.758 1.00 66.31 101 ASP A CA 1
ATOM 804 C C . ASP A 1 101 ? 19.657 12.256 -9.087 1.00 66.31 101 ASP A C 1
ATOM 806 O O . ASP A 1 101 ? 19.254 11.388 -8.302 1.00 66.31 101 ASP A O 1
ATOM 810 N N . SER A 1 102 ? 18.905 13.308 -9.411 1.00 71.25 102 SER A N 1
ATOM 811 C CA . SER A 1 102 ? 17.505 13.479 -9.002 1.00 71.25 102 SER A CA 1
ATOM 812 C C . SER A 1 102 ? 16.639 12.262 -9.358 1.00 71.25 102 SER A C 1
ATOM 814 O O . SER A 1 102 ? 15.762 11.896 -8.577 1.00 71.25 102 SER A O 1
ATOM 816 N N . SER A 1 103 ? 16.933 11.585 -10.472 1.00 76.06 103 SER A N 1
ATOM 817 C CA . SER A 1 103 ? 16.252 10.365 -10.923 1.00 76.06 103 SER A CA 1
ATOM 818 C C . SER A 1 103 ? 16.461 9.176 -9.982 1.00 76.06 103 SER A C 1
ATOM 820 O O . SER A 1 103 ? 15.508 8.464 -9.674 1.00 76.06 103 SER A O 1
ATOM 822 N N . HIS A 1 104 ? 17.671 8.998 -9.443 1.00 80.69 104 HIS A N 1
ATOM 823 C CA . HIS A 1 104 ? 17.979 7.954 -8.459 1.00 80.69 104 HIS A CA 1
ATOM 824 C C . HIS A 1 104 ? 17.177 8.146 -7.171 1.00 80.69 104 HIS A C 1
ATOM 826 O O . HIS A 1 104 ? 16.620 7.191 -6.624 1.00 80.69 104 HIS A O 1
ATOM 832 N N . SER A 1 105 ? 17.119 9.391 -6.692 1.00 84.44 105 SER A N 1
ATOM 833 C CA . SER A 1 105 ? 16.364 9.756 -5.492 1.00 84.44 105 SER A CA 1
ATOM 834 C C . SER A 1 105 ? 14.861 9.558 -5.696 1.00 84.44 105 SER A C 1
ATOM 836 O O . SER A 1 105 ? 14.195 8.994 -4.829 1.00 84.44 105 SER A O 1
ATOM 838 N N . GLN A 1 106 ? 14.331 9.945 -6.860 1.00 88.50 106 GLN A N 1
ATOM 839 C CA . GLN A 1 106 ? 12.922 9.743 -7.205 1.00 88.50 106 GLN A CA 1
ATOM 840 C C . GLN A 1 106 ? 12.560 8.257 -7.309 1.00 88.50 106 GLN A C 1
ATOM 842 O O . GLN A 1 106 ? 11.609 7.825 -6.655 1.00 88.50 106 GLN A O 1
ATOM 847 N N . PHE A 1 107 ? 13.358 7.461 -8.029 1.00 91.25 107 PHE A N 1
ATOM 848 C CA . PHE A 1 107 ? 13.167 6.012 -8.131 1.00 91.25 107 PHE A CA 1
ATOM 849 C C . PHE A 1 107 ? 13.168 5.360 -6.743 1.00 91.25 107 PHE A C 1
ATOM 851 O O . PHE A 1 107 ? 12.253 4.621 -6.376 1.00 91.25 107 PHE A O 1
ATOM 858 N N . ALA A 1 108 ? 14.168 5.675 -5.918 1.00 90.19 108 ALA A N 1
ATOM 859 C CA . ALA A 1 108 ? 14.254 5.140 -4.567 1.00 90.19 108 ALA A CA 1
ATOM 860 C C . ALA A 1 108 ? 13.097 5.577 -3.667 1.00 90.19 108 ALA A C 1
ATOM 862 O O . ALA A 1 108 ? 12.570 4.758 -2.916 1.00 90.19 108 ALA A O 1
ATOM 863 N N . SER A 1 109 ? 12.707 6.851 -3.725 1.00 89.81 109 SER A N 1
ATOM 864 C CA . SER A 1 109 ? 11.585 7.390 -2.955 1.00 89.81 109 SER A CA 1
ATOM 865 C C . SER A 1 109 ? 10.288 6.661 -3.298 1.00 89.81 109 SER A C 1
ATOM 867 O O . SER A 1 109 ? 9.537 6.287 -2.398 1.00 89.81 109 SER A O 1
ATOM 869 N N . TYR A 1 110 ? 10.072 6.372 -4.583 1.00 92.69 110 TYR A N 1
ATOM 870 C CA . TYR A 1 110 ? 8.913 5.619 -5.040 1.00 92.69 110 TYR A CA 1
ATOM 871 C C . TYR A 1 110 ? 8.924 4.162 -4.549 1.00 92.69 110 TYR A C 1
ATOM 873 O O . TYR A 1 110 ? 7.932 3.669 -4.009 1.00 92.69 110 TYR A O 1
ATOM 881 N N . TRP A 1 111 ? 10.046 3.455 -4.687 1.00 91.06 111 TRP A N 1
ATOM 882 C CA . TRP A 1 111 ? 10.112 2.026 -4.362 1.00 91.06 111 TRP A CA 1
ATOM 883 C C . TRP A 1 111 ? 10.300 1.724 -2.872 1.00 91.06 111 TRP A C 1
ATOM 885 O O . TRP A 1 111 ? 9.926 0.645 -2.414 1.00 91.06 111 TRP A O 1
ATOM 895 N N . LYS A 1 112 ? 10.840 2.654 -2.078 1.00 90.00 112 LYS A N 1
ATOM 896 C CA . LYS A 1 112 ? 11.138 2.418 -0.656 1.00 90.00 112 LYS A CA 1
ATOM 897 C C . LYS A 1 112 ? 9.907 2.024 0.179 1.00 90.00 112 LYS A C 1
ATOM 899 O O . LYS A 1 112 ? 10.020 1.036 0.909 1.00 90.00 112 LYS A O 1
ATOM 904 N N . PRO A 1 113 ? 8.749 2.713 0.105 1.00 89.44 113 PRO A N 1
ATOM 905 C CA . PRO A 1 113 ? 7.545 2.317 0.841 1.00 89.44 113 PRO A CA 1
ATOM 906 C C . PRO A 1 113 ? 7.049 0.923 0.453 1.00 89.44 113 PRO A C 1
ATOM 908 O O . PRO A 1 113 ? 6.654 0.147 1.318 1.00 89.44 113 PRO A O 1
ATOM 911 N N . ILE A 1 114 ? 7.135 0.596 -0.839 1.00 88.44 114 ILE A N 1
ATOM 912 C CA . ILE A 1 114 ? 6.742 -0.697 -1.398 1.00 88.44 114 ILE A CA 1
ATOM 913 C C . ILE A 1 114 ? 7.640 -1.802 -0.819 1.00 88.44 114 ILE A C 1
ATOM 915 O O . ILE A 1 114 ? 7.156 -2.747 -0.203 1.00 88.44 114 ILE A O 1
ATOM 919 N N . LEU A 1 115 ? 8.962 -1.646 -0.918 1.00 85.44 115 LEU A N 1
ATOM 920 C CA . LEU A 1 115 ? 9.938 -2.636 -0.447 1.00 85.44 115 LEU A CA 1
ATOM 921 C C . LEU A 1 115 ? 9.972 -2.791 1.080 1.00 85.44 115 LEU A C 1
ATOM 923 O O . LEU A 1 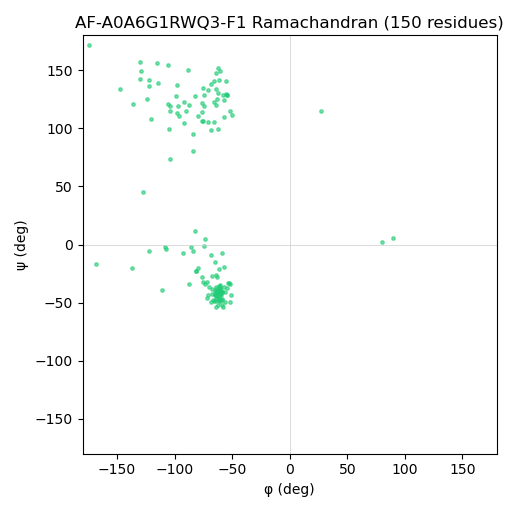115 ? 10.313 -3.858 1.582 1.00 85.44 115 LEU A O 1
ATOM 927 N N . SER A 1 116 ? 9.615 -1.741 1.820 1.00 84.31 116 SER A N 1
ATOM 928 C CA . SER A 1 116 ? 9.577 -1.761 3.290 1.00 84.31 116 SER A CA 1
ATOM 929 C C . SER A 1 116 ? 8.268 -2.337 3.844 1.00 84.31 116 SER A C 1
ATOM 931 O O . SER A 1 116 ? 8.123 -2.484 5.059 1.00 84.31 116 SER A O 1
ATOM 933 N N . MET A 1 117 ? 7.292 -2.634 2.983 1.00 83.94 117 MET A N 1
ATOM 934 C CA . MET A 1 117 ? 5.990 -3.134 3.399 1.00 83.94 117 MET A CA 1
ATOM 935 C C . MET A 1 117 ? 6.070 -4.603 3.826 1.00 83.94 117 MET A C 1
ATOM 937 O O . MET A 1 117 ? 6.654 -5.442 3.142 1.00 83.94 117 MET A O 1
ATOM 941 N N . ALA A 1 118 ? 5.437 -4.937 4.954 1.00 81.19 118 ALA A N 1
ATOM 942 C CA . ALA A 1 118 ? 5.384 -6.312 5.439 1.00 81.19 118 ALA A CA 1
ATOM 943 C C . ALA A 1 118 ? 4.586 -7.217 4.483 1.00 81.19 118 ALA A C 1
ATOM 945 O O . ALA A 1 118 ? 3.533 -6.824 3.976 1.00 81.19 118 ALA A O 1
ATOM 946 N N . ALA A 1 119 ? 5.052 -8.455 4.288 1.00 75.88 119 ALA A N 1
ATOM 947 C CA . ALA A 1 119 ? 4.484 -9.422 3.337 1.00 75.88 119 ALA A CA 1
ATOM 948 C C . ALA A 1 119 ? 2.961 -9.624 3.489 1.00 75.88 119 ALA A C 1
ATOM 950 O O . ALA A 1 119 ? 2.240 -9.781 2.507 1.00 75.88 119 ALA A O 1
ATOM 951 N N . ASN A 1 120 ? 2.456 -9.540 4.719 1.00 75.75 120 ASN A N 1
ATOM 952 C CA . ASN A 1 120 ? 1.040 -9.708 5.052 1.00 75.75 120 ASN A CA 1
ATOM 953 C C . ASN A 1 120 ? 0.148 -8.621 4.420 1.00 75.75 120 ASN A C 1
ATOM 955 O O . ASN A 1 120 ? -1.043 -8.839 4.205 1.00 75.75 120 ASN A O 1
ATOM 959 N N . PHE A 1 121 ? 0.707 -7.438 4.148 1.00 73.44 121 PHE A N 1
ATOM 960 C CA . PHE A 1 121 ? -0.003 -6.337 3.499 1.00 73.44 121 PHE A CA 1
ATOM 961 C C . PHE A 1 121 ? 0.076 -6.426 1.976 1.00 73.44 121 PHE A C 1
ATOM 963 O O . PHE A 1 121 ? -0.906 -6.110 1.313 1.00 73.44 121 PHE A O 1
ATOM 970 N N . TRP A 1 122 ? 1.186 -6.922 1.422 1.00 72.62 122 TRP A N 1
ATOM 971 C CA . TRP A 1 122 ? 1.369 -7.091 -0.024 1.00 72.62 122 TRP A CA 1
ATOM 972 C C . TRP A 1 122 ? 0.268 -7.920 -0.684 1.00 72.62 122 TRP A C 1
ATOM 974 O O . TRP A 1 122 ? -0.180 -7.586 -1.777 1.00 72.62 122 TRP A O 1
ATOM 984 N N . GLN A 1 123 ? -0.212 -8.959 0.001 1.00 68.94 123 GLN A N 1
ATOM 985 C CA . GLN A 1 123 ? -1.286 -9.829 -0.491 1.00 68.94 123 GLN A CA 1
ATOM 986 C C . GLN A 1 123 ? -2.610 -9.092 -0.737 1.00 68.94 123 GLN A C 1
ATOM 988 O O . GLN A 1 123 ? -3.446 -9.578 -1.491 1.00 68.94 123 GLN A O 1
ATOM 993 N N . ARG A 1 124 ? -2.816 -7.923 -0.114 1.00 72.19 124 ARG A N 1
ATOM 994 C CA . ARG A 1 124 ? -4.007 -7.091 -0.345 1.00 72.19 124 ARG A CA 1
ATOM 995 C C . ARG A 1 124 ? -3.910 -6.269 -1.631 1.00 72.19 124 ARG A C 1
ATOM 997 O O . ARG A 1 124 ? -4.936 -5.822 -2.128 1.00 72.19 124 ARG A O 1
ATOM 1004 N N . TRP A 1 125 ? -2.696 -6.064 -2.141 1.00 70.50 125 TRP A N 1
ATOM 1005 C CA . TRP A 1 125 ? -2.398 -5.134 -3.234 1.00 70.50 125 TRP A CA 1
ATOM 1006 C C . TRP A 1 125 ? -2.002 -5.822 -4.524 1.00 70.50 125 TRP A C 1
ATOM 1008 O O . TRP A 1 125 ? -2.370 -5.375 -5.607 1.00 70.50 125 TRP A O 1
ATOM 1018 N N . LEU A 1 126 ? -1.233 -6.899 -4.413 1.00 67.38 126 LEU A N 1
ATOM 1019 C CA . LEU A 1 126 ? -0.757 -7.638 -5.562 1.00 67.38 126 LEU A CA 1
ATOM 1020 C C . LEU A 1 126 ? -1.544 -8.924 -5.728 1.00 67.38 126 LEU A C 1
ATOM 1022 O O . LEU A 1 126 ? -1.472 -9.831 -4.901 1.00 67.38 126 LEU A O 1
ATOM 1026 N N . HIS A 1 127 ? -2.214 -9.032 -6.869 1.00 68.56 127 HIS A N 1
ATOM 1027 C CA . HIS A 1 127 ? -2.637 -10.316 -7.393 1.00 68.56 127 HIS A CA 1
ATOM 1028 C C . HIS A 1 127 ? -1.595 -10.797 -8.405 1.00 68.56 127 HIS A C 1
ATOM 1030 O O . HIS A 1 127 ? -1.461 -10.236 -9.493 1.00 68.56 127 HIS A O 1
ATOM 1036 N N . MET A 1 128 ? -0.847 -11.844 -8.062 1.00 62.50 128 MET A N 1
ATOM 1037 C CA . MET A 1 128 ? 0.157 -12.406 -8.962 1.00 62.50 128 MET A CA 1
ATOM 1038 C C . MET A 1 128 ? -0.538 -13.235 -10.049 1.00 62.50 128 MET A C 1
ATOM 1040 O O . MET A 1 128 ? -1.032 -14.329 -9.787 1.00 62.50 128 MET A O 1
ATOM 1044 N N . HIS A 1 129 ? -0.593 -12.717 -11.275 1.00 66.69 129 HIS A N 1
ATOM 1045 C CA . HIS A 1 129 ? -0.994 -13.508 -12.437 1.00 66.69 129 HIS A CA 1
ATOM 1046 C C . HIS A 1 129 ? 0.232 -14.209 -13.016 1.00 66.69 129 HIS A C 1
ATOM 1048 O O . HIS A 1 129 ? 1.193 -13.566 -13.435 1.00 66.69 129 HIS A O 1
ATOM 1054 N N . ARG A 1 130 ? 0.202 -15.543 -13.048 1.00 75.62 130 ARG A N 1
ATOM 1055 C CA . ARG A 1 130 ? 1.231 -16.330 -13.726 1.00 75.62 130 ARG A CA 1
ATOM 1056 C C . ARG A 1 130 ? 0.935 -16.336 -15.223 1.00 75.62 130 ARG A C 1
ATOM 1058 O O . ARG A 1 130 ? -0.012 -16.983 -15.658 1.00 75.62 130 ARG A O 1
ATOM 1065 N N . ILE A 1 131 ? 1.773 -15.658 -15.998 1.00 81.19 131 ILE A N 1
ATOM 1066 C CA . ILE A 1 131 ? 1.778 -15.771 -17.457 1.00 81.19 131 ILE A CA 1
ATOM 1067 C C . ILE A 1 131 ? 2.782 -16.866 -17.823 1.00 81.19 131 ILE A C 1
ATOM 1069 O O . ILE A 1 131 ? 3.945 -16.802 -17.425 1.00 81.19 131 ILE A O 1
ATOM 1073 N N . VAL A 1 132 ? 2.329 -17.896 -18.537 1.00 81.56 132 VAL A N 1
ATOM 1074 C CA . VAL A 1 132 ? 3.204 -18.937 -19.092 1.00 81.56 132 VAL A CA 1
ATOM 1075 C C . VAL A 1 132 ? 3.466 -18.579 -20.546 1.00 81.56 132 VAL A C 1
ATOM 1077 O O . VAL A 1 132 ? 2.544 -18.580 -21.355 1.00 81.56 132 VAL A O 1
ATOM 1080 N N . LEU A 1 133 ? 4.716 -18.251 -20.859 1.00 80.44 133 LEU A N 1
ATOM 1081 C CA . LEU A 1 133 ? 5.169 -18.050 -22.229 1.00 80.44 133 LEU A CA 1
ATOM 1082 C C . LEU A 1 133 ? 5.825 -19.347 -22.696 1.00 80.44 133 LEU A C 1
ATOM 1084 O O . LEU A 1 133 ? 6.796 -19.801 -22.089 1.00 80.44 133 LEU A O 1
ATOM 1088 N N . LEU A 1 134 ? 5.279 -19.951 -23.749 1.00 81.50 134 LEU A N 1
ATOM 1089 C CA . LEU A 1 134 ? 5.937 -21.038 -24.460 1.00 81.50 134 LEU A CA 1
ATOM 1090 C C . LEU A 1 134 ? 6.734 -20.392 -25.590 1.00 81.50 134 LEU A C 1
ATOM 1092 O O . LEU A 1 134 ? 6.162 -19.872 -26.542 1.00 81.50 134 LEU A O 1
ATOM 1096 N N . LEU A 1 135 ? 8.050 -20.321 -25.408 1.00 79.12 135 LEU A N 1
ATOM 1097 C CA . LEU A 1 135 ? 8.949 -19.789 -26.422 1.00 79.12 135 LEU A CA 1
ATOM 1098 C C . LEU A 1 135 ? 9.097 -20.853 -27.509 1.00 79.12 135 LEU A C 1
ATOM 1100 O O . LEU A 1 135 ? 9.742 -21.878 -27.292 1.00 79.12 135 LEU A O 1
ATOM 1104 N N . GLU A 1 136 ? 8.465 -20.624 -28.654 1.00 77.62 136 GLU A N 1
ATOM 1105 C CA . GLU A 1 136 ? 8.736 -21.385 -29.868 1.00 77.62 136 GLU A CA 1
ATOM 1106 C C . GLU A 1 136 ? 9.874 -20.715 -30.638 1.00 77.62 136 GLU A C 1
ATOM 1108 O O . GLU A 1 136 ? 10.079 -19.503 -30.558 1.00 77.62 136 GLU A O 1
ATOM 1113 N N . HIS A 1 137 ? 10.653 -21.507 -31.367 1.00 77.06 137 HIS A N 1
ATOM 1114 C CA . HIS A 1 137 ? 11.674 -20.947 -32.237 1.00 77.06 137 HIS A CA 1
ATOM 1115 C C . HIS A 1 137 ? 11.011 -20.339 -33.478 1.00 77.06 137 HIS A C 1
ATOM 1117 O O . HIS A 1 137 ? 10.285 -21.035 -34.183 1.00 77.06 137 HIS A O 1
ATOM 1123 N N . ASP A 1 138 ? 11.338 -19.083 -33.799 1.00 76.06 138 ASP A N 1
ATOM 1124 C CA . ASP A 1 138 ? 10.890 -18.406 -35.034 1.00 76.06 138 ASP A CA 1
ATOM 1125 C C . ASP A 1 138 ? 11.301 -19.160 -36.313 1.00 76.06 138 ASP A C 1
ATOM 1127 O O . ASP A 1 138 ? 10.753 -18.955 -37.394 1.00 76.06 138 ASP A O 1
ATOM 1131 N N . THR A 1 139 ? 12.293 -20.044 -36.195 1.00 75.25 139 THR A N 1
ATOM 1132 C CA . THR A 1 139 ? 12.768 -20.925 -37.258 1.00 75.25 139 THR A CA 1
ATOM 1133 C C . THR A 1 139 ? 12.852 -22.360 -36.742 1.00 75.25 139 THR A C 1
ATOM 1135 O O . THR A 1 139 ? 13.214 -22.573 -35.584 1.00 75.25 139 THR A O 1
ATOM 1138 N N . PRO A 1 140 ? 12.524 -23.373 -37.563 1.00 72.12 140 PRO A N 1
ATOM 1139 C CA . PRO A 1 140 ? 12.568 -24.761 -37.123 1.00 72.12 140 PRO A CA 1
ATOM 1140 C C . PRO A 1 140 ? 13.977 -25.124 -36.641 1.00 72.12 140 PRO A C 1
ATOM 1142 O O . PRO A 1 140 ? 14.957 -24.913 -37.359 1.00 72.12 140 PRO A O 1
ATOM 1145 N N . VAL A 1 141 ? 14.070 -25.691 -35.433 1.00 67.25 141 VAL A N 1
ATOM 1146 C CA . VAL A 1 141 ? 15.338 -26.167 -34.861 1.00 67.25 141 VAL A CA 1
ATOM 1147 C C . VAL A 1 141 ? 15.993 -27.137 -35.850 1.00 67.25 141 VAL A C 1
ATOM 1149 O O . VAL A 1 141 ? 15.332 -28.081 -36.300 1.00 67.25 141 VAL A O 1
ATOM 1152 N N . PRO A 1 142 ? 17.274 -26.941 -36.210 1.00 70.69 142 PRO A N 1
ATOM 1153 C CA . PRO A 1 142 ? 17.974 -27.858 -37.095 1.00 70.69 142 PRO A CA 1
ATOM 1154 C C . PRO A 1 142 ? 17.925 -29.283 -36.534 1.00 70.69 142 PRO A C 1
ATOM 1156 O O . PRO A 1 142 ? 18.292 -29.516 -35.385 1.00 70.69 142 PRO A O 1
ATOM 1159 N N . LYS A 1 143 ? 17.516 -30.256 -37.359 1.00 62.25 143 LYS A N 1
ATOM 1160 C CA . LYS A 1 143 ? 17.332 -31.676 -36.980 1.00 62.25 143 LYS A CA 1
ATOM 1161 C C . LYS A 1 143 ? 18.595 -32.369 -36.435 1.00 62.25 143 LYS A C 1
ATOM 1163 O O . LYS A 1 143 ? 18.518 -33.504 -35.980 1.00 62.25 143 LYS A O 1
ATOM 1168 N N . HIS A 1 144 ? 19.745 -31.701 -36.492 1.00 67.88 144 HIS A N 1
ATOM 1169 C CA . HIS A 1 144 ? 21.058 -32.222 -36.120 1.00 67.88 144 HIS A CA 1
ATOM 1170 C C . HIS A 1 144 ? 21.768 -31.304 -35.118 1.00 67.88 144 HIS A C 1
ATOM 1172 O O . HIS A 1 144 ? 22.947 -30.992 -35.274 1.00 67.88 144 HIS A O 1
ATOM 1178 N N . LEU A 1 145 ? 21.053 -30.834 -34.093 1.00 59.88 145 LEU A N 1
ATOM 1179 C CA . LEU A 1 145 ? 21.697 -30.160 -32.971 1.00 59.88 145 LEU A CA 1
ATOM 1180 C C . LEU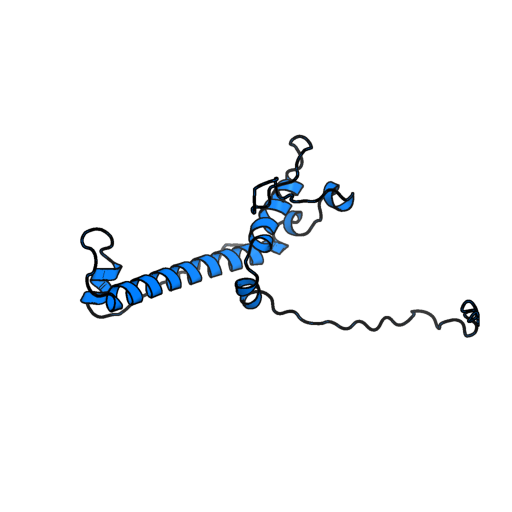 A 1 145 ? 22.573 -31.186 -32.230 1.00 59.88 145 LEU A C 1
ATOM 1182 O O . LEU A 1 145 ? 22.064 -32.076 -31.554 1.00 59.88 145 LEU A O 1
ATOM 1186 N N . HIS A 1 146 ? 23.891 -31.096 -32.399 1.00 64.50 146 HIS A N 1
ATOM 1187 C CA . HIS A 1 146 ? 24.840 -31.933 -31.672 1.00 64.50 146 HIS A CA 1
ATOM 1188 C C . HIS A 1 146 ? 24.820 -31.538 -30.190 1.00 64.50 146 HIS A C 1
ATOM 1190 O O . HIS A 1 146 ? 25.449 -30.561 -29.789 1.00 64.50 146 HIS A O 1
ATOM 1196 N N . THR A 1 147 ? 24.089 -32.283 -29.365 1.00 61.25 147 THR A N 1
ATOM 1197 C CA . THR A 1 147 ? 24.275 -32.243 -27.911 1.00 61.25 147 THR A CA 1
ATOM 1198 C C . THR A 1 147 ? 25.637 -32.860 -27.574 1.00 61.25 147 THR A C 1
ATOM 1200 O O . THR A 1 147 ? 25.972 -33.890 -28.170 1.00 61.25 147 THR A O 1
ATOM 1203 N N . PRO A 1 148 ? 26.432 -32.291 -26.645 1.00 57.22 148 PRO A N 1
ATOM 1204 C CA . PRO A 1 148 ? 27.647 -32.945 -26.172 1.00 57.22 148 PRO A CA 1
ATOM 1205 C C . PRO A 1 148 ? 27.261 -34.319 -25.625 1.00 57.22 148 PRO A C 1
ATOM 1207 O O . PRO A 1 148 ? 26.340 -34.422 -24.814 1.00 57.22 148 PRO A O 1
ATOM 1210 N N . GLY A 1 149 ? 27.899 -35.361 -26.152 1.00 51.41 149 GLY A N 1
ATOM 1211 C CA . GLY A 1 149 ? 27.595 -36.746 -25.823 1.00 51.41 149 GLY A CA 1
ATOM 1212 C C . GLY A 1 149 ? 27.675 -37.000 -24.322 1.00 51.41 149 GLY A C 1
ATOM 1213 O O . GL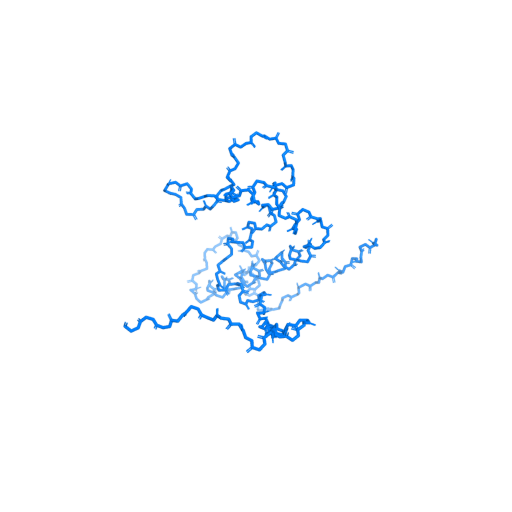Y A 1 149 ? 28.545 -36.474 -23.632 1.00 51.41 149 GLY A O 1
ATOM 1214 N N . ASN A 1 150 ? 26.730 -37.808 -23.852 1.00 52.16 150 ASN A N 1
ATOM 1215 C CA . ASN A 1 150 ? 26.732 -38.442 -22.546 1.00 52.16 150 ASN A CA 1
ATOM 1216 C C . ASN A 1 150 ? 28.093 -39.132 -22.342 1.00 52.16 150 ASN A C 1
ATOM 1218 O O . ASN A 1 150 ? 28.406 -40.080 -23.060 1.00 52.16 150 ASN A O 1
ATOM 1222 N N . ASN A 1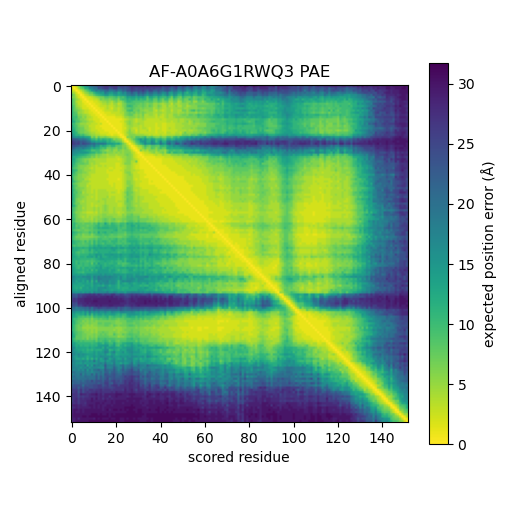 151 ? 28.915 -38.621 -21.424 1.00 49.81 151 ASN A N 1
ATOM 1223 C CA . ASN A 1 151 ? 30.104 -39.334 -20.969 1.00 49.81 151 ASN A CA 1
ATOM 1224 C C . ASN A 1 151 ? 29.646 -40.294 -19.868 1.00 49.81 151 ASN A C 1
ATOM 1226 O O . ASN A 1 151 ? 29.491 -39.870 -18.722 1.00 49.81 151 ASN A O 1
ATOM 1230 N N . ASP A 1 152 ? 29.376 -41.541 -20.256 1.00 39.97 152 ASP A N 1
ATOM 1231 C CA . ASP A 1 152 ? 29.449 -42.686 -19.339 1.00 39.97 152 ASP A CA 1
ATOM 1232 C C . ASP A 1 152 ? 30.907 -42.929 -18.907 1.00 39.97 152 ASP A C 1
ATOM 1234 O O . ASP A 1 152 ? 31.823 -42.698 -19.738 1.00 39.97 152 ASP A O 1
#

Radius of gyration: 26.13 Å; Cα contacts (8 Å, |Δi|>4): 55; chains: 1; bounding box: 54×61×70 Å

InterPro domains:
  IPR033228 Protein SZT2 [PTHR14918] (2-151)